Protein AF-A0A437Q853-F1 (afdb_monomer)

Rad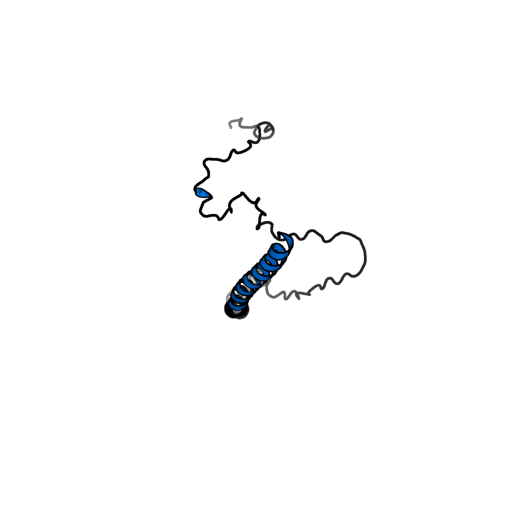ius of gyration: 37.85 Å; Cα contacts (8 Å, |Δi|>4): 16; chains: 1; bounding box: 65×57×115 Å

Sequence (176 aa):
MEESNIWVISVIALAVGGLIGYLMGRSGNANNAEQEAELAAAKKELQSYKEQVAHHFEDTANLVNKMTESYRDVFQHLSSSAQQLCDEKTAQSIEATMVPQLTKEKPVSAEEESTEADAEAPLTNMEPPRDYAPKKPNEEGTLSETYSVNTDTQEAPAPSEEAKESADKQEDEKAK

InterPro domains:
  IPR009386 Z-ring associated protein G-like [PF06295] (11-136)
  IPR009386 Z-ring associated protein G-like [PTHR39579] (5-140)

Secondary structure (DSSP, 8-state):
-HHHHHHHHHHHHHHHHHHHHHHHHHHHHHHHHHHHHHHHHHHHHHHHHHHHHHHHHHHHHHHHHHHHHHHHHHHHHHHHHHHHHS-HHHHHHHHHHH--TTS-------------S---------PPPTTS----TT---TT-TTTTT-TTS----PPPP---------------

Foldseek 3Di:
DVVVVVVVVVVVCCVVVVVVCVVVVVVVVVVVVVVVVVVVVVVVVVVVVVVVVVVVVVVVVVVVVVVVVVVVVVLVVVLVCCVVPHDPVRSVVCCVVSPDPVPPPPPPPPPPVPDDDDDDDDPPDPDPPCPVPDDDPPDDDPPDPCPVPPVPDDDDDDDDDDDDDDDDDDDDDDDD

pLDDT: mean 72.56, std 20.9, range [30.67, 97.94]

Solvent-accessible surface area (backbone atoms only — not comparable to full-atom values): 11459 Å² total; per-residue (Å²): 124,66,72,71,49,53,57,55,50,50,53,51,51,50,53,53,50,50,52,52,50,48,57,56,58,62,58,51,64,63,57,51,58,53,54,51,47,51,54,52,49,54,52,50,51,52,51,51,48,53,51,52,51,52,51,51,52,52,54,47,52,54,50,50,50,53,48,54,50,54,51,50,52,56,49,53,52,49,52,53,47,33,62,73,76,40,58,72,71,55,23,52,53,51,51,70,73,57,66,63,83,74,76,65,76,66,75,81,67,77,75,74,79,79,76,86,80,89,78,97,70,86,90,80,75,87,70,73,81,75,83,75,67,86,66,57,100,88,52,81,50,100,82,37,92,55,58,86,74,58,77,87,75,75,88,78,86,78,83,80,91,87,79,79,91,74,88,87,87,84,84,91,83,77,95,127

Mean predicted aligned error: 20.78 Å

Structure (mmCIF, N/CA/C/O backbone):
data_AF-A0A437Q853-F1
#
_entry.id   AF-A0A437Q853-F1
#
loop_
_atom_site.group_PDB
_atom_site.id
_atom_site.type_symbol
_atom_site.label_atom_id
_atom_site.label_alt_id
_atom_site.label_comp_id
_atom_site.label_asym_id
_atom_site.label_entity_id
_atom_site.label_seq_id
_atom_site.pdbx_PDB_ins_code
_atom_site.Cartn_x
_atom_site.Cartn_y
_atom_site.Cartn_z
_atom_site.occupancy
_atom_site.B_iso_or_equiv
_atom_site.auth_seq_id
_atom_site.auth_comp_id
_atom_site.auth_asym_id
_atom_site.auth_atom_id
_atom_site.pdbx_PDB_model_num
ATOM 1 N N . MET A 1 1 ? 34.674 19.032 -67.645 1.00 58.00 1 MET A N 1
ATOM 2 C CA . MET A 1 1 ? 35.075 17.825 -66.882 1.00 58.00 1 MET A CA 1
ATOM 3 C C . MET A 1 1 ? 34.519 17.817 -65.457 1.00 58.00 1 MET A C 1
ATOM 5 O O . MET A 1 1 ? 34.521 16.762 -64.844 1.00 58.00 1 MET A O 1
ATOM 9 N N . GLU A 1 2 ? 34.005 18.936 -64.937 1.00 67.94 2 GLU A N 1
ATOM 10 C CA . GLU A 1 2 ? 33.494 19.019 -63.559 1.00 67.94 2 GLU A CA 1
ATOM 11 C C . GLU A 1 2 ? 32.081 18.428 -63.396 1.00 67.94 2 GLU A C 1
ATOM 13 O O . GLU A 1 2 ? 31.829 17.733 -62.416 1.00 67.94 2 GLU A O 1
ATOM 18 N N . GLU A 1 3 ? 31.190 18.581 -64.385 1.00 75.88 3 GLU A N 1
ATOM 19 C CA . GLU A 1 3 ? 29.810 18.067 -64.280 1.00 75.88 3 GLU A CA 1
ATOM 20 C C . GLU A 1 3 ? 29.713 16.536 -64.190 1.00 75.88 3 GLU A C 1
ATOM 22 O O . GLU A 1 3 ? 28.920 16.006 -63.412 1.00 75.88 3 GLU A O 1
ATOM 27 N N . SER A 1 4 ? 30.563 15.802 -64.915 1.00 79.44 4 SER A N 1
ATOM 28 C CA . SER A 1 4 ? 30.588 14.332 -64.860 1.00 79.44 4 SER A CA 1
ATOM 29 C C . SER A 1 4 ? 31.034 13.799 -63.492 1.00 79.44 4 SER A C 1
ATOM 31 O O . SER A 1 4 ? 30.598 12.726 -63.085 1.00 79.44 4 SER A O 1
ATOM 33 N N . ASN A 1 5 ? 31.856 14.554 -62.757 1.00 86.44 5 ASN A N 1
ATOM 34 C CA . ASN A 1 5 ? 32.347 14.150 -61.439 1.00 86.44 5 ASN A CA 1
ATOM 35 C C . ASN A 1 5 ? 31.300 14.391 -60.341 1.00 86.44 5 ASN A C 1
ATOM 37 O O . ASN A 1 5 ? 31.201 13.598 -59.407 1.00 86.44 5 ASN A O 1
ATOM 41 N N . ILE A 1 6 ? 30.483 15.442 -60.466 1.00 91.44 6 ILE A N 1
ATOM 42 C CA . ILE A 1 6 ? 29.457 15.800 -59.472 1.00 91.44 6 ILE A CA 1
ATOM 43 C C . ILE A 1 6 ? 28.388 14.706 -59.355 1.00 91.44 6 ILE A C 1
ATOM 45 O O . ILE A 1 6 ? 28.019 14.318 -58.244 1.00 91.44 6 ILE A O 1
ATOM 49 N N . TRP A 1 7 ? 27.920 14.162 -60.484 1.00 91.75 7 TRP A N 1
ATOM 50 C CA . TRP A 1 7 ? 26.918 13.092 -60.465 1.00 91.75 7 TRP A CA 1
ATOM 51 C C . TRP A 1 7 ? 27.468 11.794 -59.854 1.00 91.75 7 TRP A C 1
ATOM 53 O O . TRP A 1 7 ? 26.801 11.170 -59.029 1.00 91.75 7 TRP A O 1
ATOM 63 N N . VAL A 1 8 ? 28.717 11.434 -60.170 1.00 91.62 8 VAL A N 1
ATOM 64 C CA . VAL A 1 8 ? 29.384 10.249 -59.600 1.00 91.62 8 VAL A CA 1
ATOM 65 C C . VAL A 1 8 ? 29.565 10.387 -58.085 1.00 91.62 8 VAL A C 1
ATOM 67 O O . VAL A 1 8 ? 29.258 9.453 -57.344 1.00 91.62 8 VAL A O 1
ATOM 70 N N . ILE A 1 9 ? 29.991 11.559 -57.603 1.00 92.75 9 ILE A N 1
ATOM 71 C CA . ILE A 1 9 ? 30.135 11.829 -56.164 1.00 92.75 9 ILE A CA 1
ATOM 72 C C . ILE A 1 9 ? 28.775 11.760 -55.454 1.00 92.75 9 ILE A C 1
ATOM 74 O O . ILE A 1 9 ? 28.691 11.172 -54.378 1.00 92.75 9 ILE A O 1
ATOM 78 N N . SER A 1 10 ? 27.703 12.285 -56.062 1.00 93.12 10 SER A N 1
ATOM 79 C CA . SER A 1 10 ? 26.342 12.179 -55.511 1.00 93.12 10 SER A CA 1
ATOM 80 C C . SER A 1 10 ? 25.892 10.729 -55.337 1.00 93.12 10 SER A C 1
ATOM 82 O O . SER A 1 10 ? 25.382 10.373 -54.278 1.00 93.12 10 SER A O 1
ATOM 84 N N . VAL A 1 11 ? 26.110 9.874 -56.341 1.00 95.06 11 VAL A N 1
ATOM 85 C CA . VAL A 1 11 ? 25.723 8.455 -56.269 1.00 95.06 11 VAL A CA 1
ATOM 86 C C . VAL A 1 11 ? 26.508 7.723 -55.179 1.00 95.06 11 VAL A C 1
ATOM 88 O O . VAL A 1 11 ? 25.925 6.958 -54.411 1.00 95.06 11 VAL A O 1
ATOM 91 N N . ILE A 1 12 ? 27.811 7.989 -55.064 1.00 95.19 12 ILE A N 1
ATOM 92 C CA . ILE A 1 12 ? 28.656 7.390 -54.023 1.00 95.19 12 ILE A CA 1
ATOM 93 C C . ILE A 1 12 ? 28.220 7.864 -52.633 1.00 95.19 12 ILE A C 1
ATOM 95 O O . ILE A 1 12 ? 28.075 7.043 -51.730 1.00 95.19 12 ILE A O 1
ATOM 99 N N . ALA A 1 13 ? 27.958 9.160 -52.457 1.00 95.25 13 ALA A N 1
ATOM 100 C CA . ALA A 1 13 ? 27.479 9.705 -51.191 1.00 95.25 13 ALA A CA 1
ATOM 101 C C . ALA A 1 13 ? 26.135 9.086 -50.774 1.00 95.25 13 ALA A C 1
ATOM 103 O O . ALA A 1 13 ? 25.958 8.743 -49.606 1.00 95.25 13 ALA A O 1
ATOM 104 N N . LEU A 1 14 ? 25.216 8.873 -51.722 1.00 95.88 14 LEU A N 1
ATOM 105 C CA . LEU A 1 14 ? 23.927 8.227 -51.465 1.00 95.88 14 LEU A CA 1
ATOM 106 C C . LEU A 1 14 ? 24.099 6.745 -51.102 1.00 95.88 14 LEU A C 1
ATOM 108 O O . LEU A 1 14 ? 23.458 6.262 -50.173 1.00 95.88 14 LEU A O 1
ATOM 112 N N . ALA A 1 15 ? 24.996 6.030 -51.784 1.00 95.62 15 ALA A N 1
ATOM 113 C CA . ALA A 1 15 ? 25.293 4.634 -51.479 1.00 95.62 15 ALA A CA 1
ATOM 114 C C . ALA A 1 15 ? 25.917 4.475 -50.083 1.00 95.62 15 ALA A C 1
ATOM 116 O O . ALA A 1 15 ? 25.483 3.629 -49.303 1.00 95.62 15 ALA A O 1
ATOM 117 N N . VAL A 1 16 ? 26.896 5.318 -49.741 1.00 96.12 16 VAL A N 1
ATOM 118 C CA . VAL A 1 16 ? 27.558 5.301 -48.428 1.00 96.12 16 VAL A CA 1
ATOM 119 C C . VAL A 1 16 ? 26.589 5.733 -47.327 1.00 96.12 16 VAL A C 1
ATOM 121 O O . VAL A 1 16 ? 26.474 5.047 -46.314 1.00 96.12 16 VAL A O 1
ATOM 124 N N . GLY A 1 17 ? 25.840 6.818 -47.537 1.00 95.62 17 GLY A N 1
ATOM 125 C CA . GLY A 1 17 ? 24.820 7.285 -46.597 1.00 95.62 17 GLY A CA 1
ATOM 126 C C . GLY A 1 17 ? 23.706 6.259 -46.386 1.00 95.62 17 GLY A C 1
ATOM 127 O O . GLY A 1 17 ? 23.306 6.015 -45.251 1.00 95.62 17 GLY A O 1
ATOM 128 N N . GLY A 1 18 ? 23.259 5.595 -47.454 1.00 95.38 18 GLY A N 1
ATOM 129 C CA . GLY A 1 18 ? 22.273 4.517 -47.394 1.00 95.38 18 GLY A CA 1
ATOM 130 C C . GLY A 1 18 ? 22.788 3.286 -46.652 1.00 95.38 18 GLY A C 1
ATOM 131 O O . GLY A 1 18 ? 22.061 2.722 -45.838 1.00 95.38 18 GLY A O 1
ATOM 132 N N . LEU A 1 19 ? 24.050 2.900 -46.862 1.00 93.75 19 LEU A N 1
ATOM 133 C CA . LEU A 1 19 ? 24.666 1.781 -46.149 1.00 93.75 19 LEU A CA 1
ATOM 134 C C . LEU A 1 19 ? 24.788 2.078 -44.648 1.00 93.75 19 LEU A C 1
ATOM 136 O O . LEU A 1 19 ? 24.378 1.262 -43.826 1.00 93.75 19 LEU A O 1
ATOM 140 N N . ILE A 1 20 ? 25.296 3.260 -44.290 1.00 92.31 20 ILE A N 1
ATOM 141 C CA . ILE A 1 20 ? 25.422 3.689 -42.890 1.00 92.31 20 ILE A CA 1
ATOM 142 C C . ILE A 1 20 ? 24.037 3.789 -42.242 1.00 92.31 20 ILE A C 1
ATOM 144 O O . ILE A 1 20 ? 23.826 3.238 -41.163 1.00 92.31 20 ILE A O 1
ATOM 148 N N . GLY A 1 21 ? 23.073 4.423 -42.915 1.00 92.12 21 GLY A N 1
ATOM 149 C CA . GLY A 1 21 ? 21.697 4.544 -42.435 1.00 92.12 21 GLY A CA 1
ATOM 150 C C . GLY A 1 21 ? 21.017 3.187 -42.234 1.00 92.12 21 GLY A C 1
ATOM 151 O O . GLY A 1 21 ? 20.359 2.979 -41.217 1.00 92.12 21 GLY A O 1
ATOM 152 N N . TYR A 1 22 ? 21.228 2.234 -43.146 1.00 91.38 22 TYR A N 1
ATOM 153 C CA . TYR A 1 22 ? 20.697 0.875 -43.028 1.00 91.38 22 TYR A CA 1
ATOM 154 C C . TYR A 1 22 ? 21.309 0.116 -41.845 1.00 91.38 22 TYR A C 1
ATOM 156 O O . TYR A 1 22 ? 20.579 -0.502 -41.070 1.00 91.38 22 TYR A O 1
ATOM 164 N N . LEU A 1 23 ? 22.633 0.188 -41.669 1.00 86.94 23 LEU A N 1
ATOM 165 C CA . LEU A 1 23 ? 23.321 -0.466 -40.552 1.00 86.94 23 LEU A CA 1
ATOM 166 C C . LEU A 1 23 ? 22.882 0.112 -39.198 1.00 86.94 23 LEU A C 1
ATOM 168 O 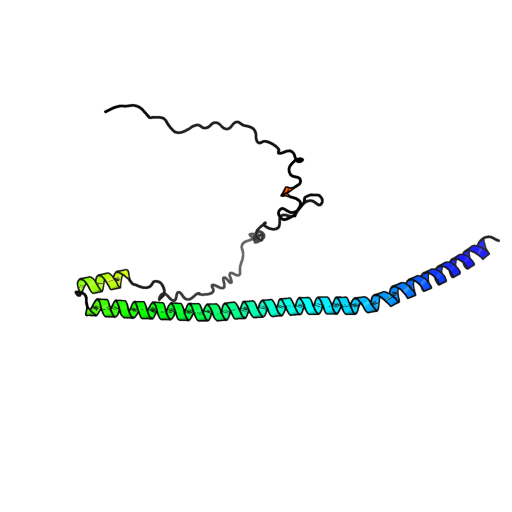O . LEU A 1 23 ? 22.600 -0.650 -38.271 1.00 86.94 23 LEU A O 1
ATOM 172 N N . MET A 1 24 ? 22.751 1.438 -39.098 1.00 85.50 24 MET A N 1
ATOM 173 C CA . MET A 1 24 ? 22.297 2.111 -37.877 1.00 85.50 24 MET A CA 1
ATOM 174 C C . MET A 1 24 ? 20.821 1.800 -37.571 1.00 85.50 24 MET A C 1
ATOM 176 O O . MET A 1 24 ? 20.475 1.458 -36.441 1.00 85.50 24 MET A O 1
ATOM 180 N N . GLY A 1 25 ? 19.950 1.849 -38.586 1.00 83.44 25 GLY A N 1
ATOM 181 C CA . GLY A 1 25 ? 18.517 1.574 -38.443 1.00 83.44 25 GLY A CA 1
ATOM 182 C C . GLY A 1 25 ? 18.205 0.114 -38.099 1.00 83.44 25 GLY A C 1
ATOM 183 O O . GLY A 1 25 ? 17.289 -0.158 -37.325 1.00 83.44 25 GLY A O 1
ATOM 184 N N . ARG A 1 26 ? 18.997 -0.842 -38.605 1.00 80.06 26 ARG A N 1
ATOM 185 C CA . ARG A 1 26 ? 18.833 -2.274 -38.301 1.00 80.06 26 ARG A CA 1
ATOM 186 C C . ARG A 1 26 ? 19.136 -2.601 -36.835 1.00 80.06 26 ARG A C 1
ATOM 188 O O . ARG A 1 26 ? 18.489 -3.492 -36.285 1.00 80.06 26 ARG A O 1
ATOM 195 N N . SER A 1 27 ? 20.089 -1.894 -36.222 1.00 69.62 27 SER A N 1
ATOM 196 C CA . SER A 1 27 ? 20.517 -2.102 -34.830 1.00 69.62 27 SER A CA 1
ATOM 197 C C . SER A 1 27 ? 19.463 -1.649 -33.807 1.00 69.62 27 SER A C 1
ATOM 199 O O . SER A 1 27 ? 19.265 -2.296 -32.781 1.00 69.62 27 SER A O 1
ATOM 201 N N . GLY A 1 28 ? 18.705 -0.589 -34.111 1.00 67.06 28 GLY A N 1
ATOM 202 C CA . GLY A 1 28 ? 17.701 -0.031 -33.196 1.00 67.06 28 GLY A CA 1
ATOM 203 C C . GLY A 1 28 ? 16.559 -0.989 -32.832 1.00 67.06 28 GLY A C 1
ATOM 204 O O . GLY A 1 28 ? 16.040 -0.928 -31.722 1.00 67.06 28 GLY A O 1
ATOM 205 N N . ASN A 1 29 ? 16.182 -1.916 -33.716 1.00 66.94 29 ASN A N 1
ATOM 206 C CA . ASN A 1 29 ? 15.007 -2.772 -33.506 1.00 66.94 29 ASN A CA 1
ATOM 207 C C . ASN A 1 29 ? 15.177 -3.801 -32.369 1.00 66.94 29 ASN A C 1
ATOM 209 O O . ASN A 1 29 ? 14.177 -4.270 -31.837 1.00 66.94 29 ASN A O 1
ATOM 213 N N . ALA A 1 30 ? 16.407 -4.178 -32.000 1.00 64.06 30 ALA A N 1
ATOM 214 C CA . ALA A 1 30 ? 16.639 -5.105 -30.886 1.00 64.06 30 ALA A CA 1
ATOM 215 C C . ALA A 1 30 ? 16.490 -4.411 -29.520 1.00 64.06 30 ALA A C 1
ATOM 217 O O . ALA A 1 30 ? 15.903 -4.980 -28.607 1.00 64.06 30 ALA A O 1
ATOM 218 N N . ASN A 1 31 ? 16.933 -3.154 -29.416 1.00 69.06 31 ASN A N 1
ATOM 219 C CA . ASN A 1 31 ? 16.892 -2.381 -28.169 1.00 69.06 31 ASN A CA 1
ATOM 220 C C . ASN A 1 31 ? 15.467 -1.937 -27.787 1.00 69.06 31 ASN A C 1
ATOM 222 O O . ASN A 1 31 ? 15.171 -1.763 -26.611 1.00 69.06 31 ASN A O 1
ATOM 226 N N . ASN A 1 32 ? 14.564 -1.790 -28.765 1.00 76.81 32 ASN A N 1
ATOM 227 C CA . ASN A 1 32 ? 13.167 -1.425 -28.496 1.00 76.81 32 ASN A CA 1
ATOM 228 C C . ASN A 1 32 ? 12.412 -2.527 -27.731 1.00 76.81 32 ASN A C 1
ATOM 230 O O . ASN A 1 32 ? 11.609 -2.218 -26.860 1.00 76.81 32 ASN A O 1
ATOM 234 N N . ALA A 1 33 ? 12.692 -3.807 -28.008 1.00 79.69 33 ALA A N 1
ATOM 235 C CA . ALA A 1 33 ? 12.025 -4.917 -27.322 1.00 79.69 33 ALA A CA 1
ATOM 236 C C . ALA A 1 33 ? 12.407 -5.003 -25.833 1.00 79.69 33 ALA A C 1
ATOM 238 O O . ALA A 1 33 ? 11.571 -5.335 -24.996 1.00 79.69 33 ALA A O 1
ATOM 239 N N . GLU A 1 34 ? 13.660 -4.682 -25.501 1.00 82.38 34 GLU A N 1
ATOM 240 C CA . GLU A 1 34 ? 14.139 -4.612 -24.116 1.00 82.38 34 GLU A CA 1
ATOM 241 C C . GLU A 1 34 ? 13.493 -3.439 -23.371 1.00 82.38 34 GLU A C 1
ATOM 243 O O . GLU A 1 34 ? 12.922 -3.631 -22.302 1.00 82.38 34 GLU A O 1
ATOM 248 N N . GLN A 1 35 ? 13.451 -2.257 -23.992 1.00 84.69 35 GLN A N 1
ATOM 249 C CA . GLN A 1 35 ? 12.786 -1.078 -23.427 1.00 84.69 35 GLN A CA 1
ATOM 250 C C 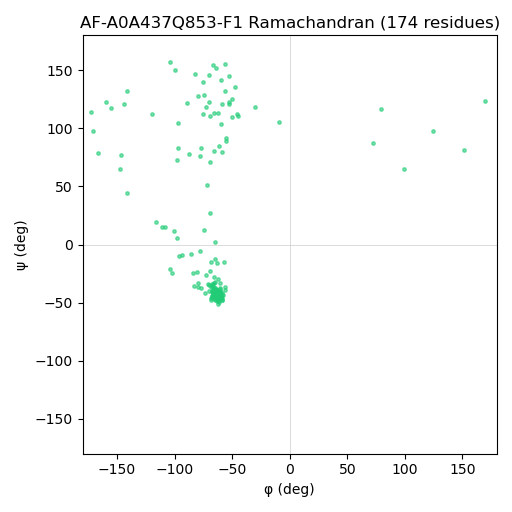. GLN A 1 35 ? 11.280 -1.293 -23.211 1.00 84.69 35 GLN A C 1
ATOM 252 O O . GLN A 1 35 ? 10.727 -0.895 -22.186 1.00 84.69 35 GLN A O 1
ATOM 257 N N . GLU A 1 36 ? 10.591 -1.951 -24.148 1.00 85.50 36 GLU A N 1
ATOM 258 C CA . GLU A 1 36 ? 9.181 -2.318 -23.982 1.00 85.50 36 GLU A CA 1
ATOM 259 C C . GLU A 1 36 ? 8.977 -3.304 -22.822 1.00 85.50 36 GLU A C 1
ATOM 261 O O . GLU A 1 36 ? 8.013 -3.167 -22.060 1.00 85.50 36 GLU A O 1
ATOM 266 N N . ALA A 1 37 ? 9.890 -4.265 -22.650 1.00 87.56 37 ALA A N 1
ATOM 267 C CA . ALA A 1 37 ? 9.855 -5.215 -21.544 1.00 87.56 37 ALA A CA 1
ATOM 268 C C . ALA A 1 37 ? 10.099 -4.533 -20.188 1.00 87.56 37 ALA A C 1
ATOM 270 O O . ALA A 1 37 ? 9.381 -4.823 -19.230 1.00 87.56 37 ALA A O 1
ATOM 271 N N . GLU A 1 38 ? 11.044 -3.592 -20.109 1.00 88.81 38 GLU A N 1
ATOM 272 C CA . GLU A 1 38 ? 11.294 -2.781 -18.911 1.00 88.81 38 GLU A CA 1
ATOM 273 C C . GLU A 1 38 ? 10.066 -1.945 -18.528 1.00 88.81 38 GLU A C 1
ATOM 275 O O . GLU A 1 38 ? 9.630 -1.959 -17.375 1.00 88.81 38 GLU A O 1
ATOM 280 N N . LEU A 1 39 ? 9.438 -1.276 -19.501 1.00 92.38 39 LEU A N 1
ATOM 281 C CA . LEU A 1 39 ? 8.212 -0.511 -19.267 1.00 92.38 39 LEU A CA 1
ATOM 282 C C . LEU A 1 39 ? 7.053 -1.404 -18.811 1.00 92.38 39 LEU A C 1
ATOM 284 O O . LEU A 1 39 ? 6.268 -1.007 -17.945 1.00 92.38 39 LEU A O 1
ATOM 288 N N . ALA A 1 40 ? 6.919 -2.600 -19.387 1.00 92.56 40 ALA A N 1
ATOM 289 C CA . ALA A 1 40 ? 5.909 -3.566 -18.970 1.00 92.56 40 ALA A CA 1
ATOM 290 C C . ALA A 1 40 ? 6.164 -4.069 -17.539 1.00 92.56 40 ALA A C 1
ATOM 292 O O . ALA A 1 40 ? 5.221 -4.161 -16.749 1.00 92.56 40 ALA A O 1
ATOM 293 N N . ALA A 1 41 ? 7.424 -4.341 -17.187 1.00 93.62 41 ALA A N 1
ATOM 294 C CA . ALA A 1 41 ? 7.819 -4.754 -15.845 1.00 93.62 41 ALA A CA 1
ATOM 295 C C . ALA A 1 41 ? 7.516 -3.665 -14.804 1.00 93.62 41 ALA A C 1
ATOM 297 O O . ALA A 1 41 ? 6.834 -3.947 -13.819 1.00 93.62 41 ALA A O 1
ATOM 298 N N . ALA A 1 42 ? 7.905 -2.414 -15.067 1.00 93.31 42 ALA A N 1
ATOM 299 C CA . ALA A 1 42 ? 7.645 -1.286 -14.172 1.00 93.31 42 ALA A CA 1
ATOM 300 C C . ALA A 1 42 ? 6.140 -1.035 -13.966 1.00 93.31 42 ALA A C 1
ATOM 302 O O . ALA A 1 42 ? 5.673 -0.811 -12.849 1.00 93.31 42 ALA A O 1
ATOM 303 N N . LYS A 1 43 ? 5.337 -1.122 -15.036 1.00 94.50 43 LYS A N 1
ATOM 304 C CA . LYS A 1 43 ? 3.871 -1.008 -14.933 1.00 94.50 43 LYS A CA 1
ATOM 305 C C . LYS A 1 43 ? 3.267 -2.126 -14.088 1.00 94.50 43 LYS A C 1
ATOM 307 O O . LYS A 1 43 ? 2.372 -1.863 -13.286 1.00 94.50 43 LYS A O 1
ATOM 312 N N . LYS A 1 44 ? 3.753 -3.358 -14.259 1.00 96.12 44 LYS A N 1
ATOM 313 C CA . LYS A 1 44 ? 3.309 -4.514 -13.475 1.00 96.12 44 LYS A CA 1
ATOM 314 C C . LYS A 1 44 ? 3.649 -4.349 -11.994 1.00 96.12 44 LYS A C 1
ATOM 316 O O . LYS A 1 44 ? 2.807 -4.639 -11.150 1.00 96.12 44 LYS A O 1
ATOM 321 N N . GLU A 1 45 ? 4.846 -3.863 -11.683 1.00 95.44 45 GLU A N 1
ATOM 322 C CA . GLU A 1 45 ? 5.267 -3.576 -10.310 1.00 95.44 45 GLU A CA 1
ATOM 323 C C . GLU A 1 45 ? 4.370 -2.516 -9.661 1.00 95.44 45 GLU A C 1
ATOM 325 O O . GLU A 1 45 ? 3.846 -2.732 -8.571 1.00 95.44 45 GLU A O 1
ATOM 330 N N . LEU A 1 46 ? 4.087 -1.422 -10.374 1.00 96.31 46 LEU A N 1
ATOM 331 C CA . LEU A 1 46 ? 3.189 -0.366 -9.905 1.00 96.31 46 LEU A CA 1
ATOM 332 C C . LEU A 1 46 ? 1.774 -0.909 -9.643 1.00 96.31 46 LEU A C 1
ATOM 334 O O . LEU A 1 46 ? 1.162 -0.600 -8.619 1.00 96.31 46 LEU A O 1
ATOM 338 N N . GLN A 1 47 ? 1.248 -1.736 -10.548 1.00 96.44 47 GLN A N 1
ATOM 339 C CA . GLN A 1 47 ? -0.060 -2.362 -10.366 1.00 96.44 47 GLN A CA 1
ATOM 340 C C . GLN A 1 47 ? -0.078 -3.284 -9.142 1.00 96.44 47 GLN A C 1
ATOM 342 O O . GLN A 1 47 ? -0.995 -3.187 -8.330 1.00 96.44 47 GLN A O 1
ATOM 347 N N . SER A 1 48 ? 0.951 -4.116 -8.973 1.00 95.94 48 SER A N 1
ATOM 348 C CA . SER A 1 48 ? 1.077 -4.994 -7.808 1.00 95.94 48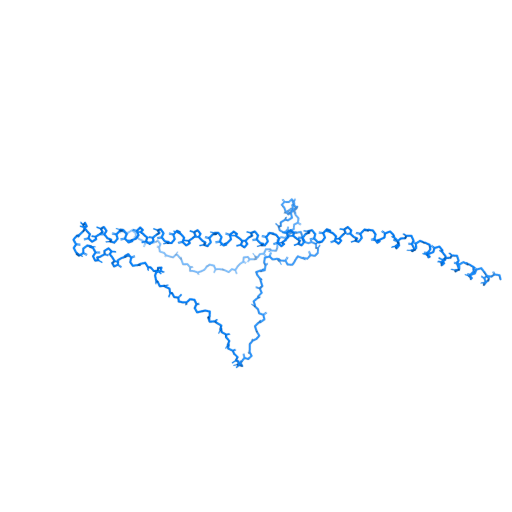 SER A CA 1
ATOM 349 C C . SER A 1 48 ? 1.203 -4.207 -6.503 1.00 95.94 48 SER A C 1
ATOM 351 O O . SER A 1 48 ? 0.604 -4.587 -5.502 1.00 95.94 48 SER A O 1
ATOM 353 N N . TYR A 1 49 ? 1.933 -3.091 -6.499 1.00 97.38 49 TYR A N 1
ATOM 354 C CA . TYR A 1 49 ? 2.021 -2.209 -5.339 1.00 97.38 49 TYR A CA 1
ATOM 355 C C . TYR A 1 49 ? 0.657 -1.607 -4.981 1.00 97.38 49 TYR A C 1
ATOM 357 O O . TYR A 1 49 ? 0.249 -1.645 -3.823 1.00 97.38 49 TYR A O 1
ATOM 365 N N . LYS A 1 50 ? -0.090 -1.104 -5.973 1.00 97.06 50 LYS A N 1
ATOM 366 C CA . LYS A 1 50 ? -1.449 -0.576 -5.762 1.00 97.06 50 LYS A CA 1
ATOM 367 C C . LYS A 1 50 ? -2.390 -1.622 -5.171 1.00 97.06 50 LYS A C 1
ATOM 369 O O . LYS A 1 50 ? -3.162 -1.298 -4.275 1.00 97.06 50 LYS A O 1
ATOM 374 N N . GLU A 1 51 ? -2.314 -2.857 -5.657 1.00 97.12 51 GLU A N 1
ATOM 375 C CA . GLU A 1 51 ? -3.106 -3.975 -5.144 1.00 97.12 51 GLU A CA 1
ATOM 376 C C . GLU A 1 51 ? -2.728 -4.324 -3.696 1.00 97.12 51 GLU A C 1
ATOM 378 O O . GLU A 1 51 ? -3.607 -4.448 -2.848 1.00 97.12 51 GLU A O 1
ATOM 383 N N . GLN A 1 52 ? -1.430 -4.380 -3.378 1.00 96.75 52 GLN A N 1
ATOM 384 C CA . GLN A 1 52 ? -0.948 -4.601 -2.008 1.00 96.75 52 GLN A CA 1
ATOM 385 C C . GLN A 1 52 ? -1.413 -3.505 -1.042 1.00 96.75 52 GLN A C 1
ATOM 387 O O . GLN A 1 52 ? -1.836 -3.802 0.073 1.00 96.75 52 GLN A O 1
ATOM 392 N N . VAL A 1 53 ? -1.369 -2.240 -1.467 1.00 97.94 53 VAL A N 1
ATOM 393 C CA . VAL A 1 53 ? -1.858 -1.114 -0.660 1.00 97.94 53 VAL A CA 1
ATOM 394 C C . VAL A 1 53 ? -3.366 -1.223 -0.433 1.00 97.94 53 VAL A C 1
ATOM 396 O O . VAL A 1 53 ? -3.819 -1.053 0.697 1.00 97.94 53 VAL A O 1
ATOM 399 N N . ALA A 1 54 ? -4.140 -1.544 -1.473 1.00 96.56 54 ALA A N 1
ATOM 400 C CA . ALA A 1 54 ? -5.582 -1.744 -1.347 1.00 96.56 54 ALA A CA 1
ATOM 401 C C . ALA A 1 54 ? -5.911 -2.863 -0.345 1.00 96.56 54 ALA A C 1
ATOM 403 O O . ALA A 1 54 ? -6.712 -2.647 0.563 1.00 96.56 54 ALA A O 1
ATOM 404 N N . HIS A 1 55 ? -5.222 -4.004 -0.442 1.00 97.50 55 HIS A N 1
ATOM 405 C CA . HIS A 1 55 ? -5.371 -5.112 0.502 1.00 97.50 55 HIS A CA 1
ATOM 406 C C . HIS A 1 55 ? -5.012 -4.696 1.937 1.00 97.50 55 HIS A C 1
ATOM 408 O O . HIS A 1 55 ? -5.724 -5.030 2.880 1.00 97.50 55 HIS A O 1
ATOM 414 N N . HIS A 1 56 ? -3.947 -3.909 2.125 1.00 97.81 56 HIS A N 1
ATOM 415 C CA . HIS A 1 56 ? -3.562 -3.428 3.453 1.00 97.81 56 HIS A CA 1
ATOM 416 C C . HIS A 1 56 ? -4.634 -2.528 4.083 1.00 97.81 56 HIS A C 1
ATOM 418 O O . HIS A 1 56 ? -4.900 -2.622 5.283 1.00 97.81 56 HIS A O 1
ATOM 424 N N . PHE A 1 57 ? -5.275 -1.666 3.289 1.00 97.75 57 PHE A N 1
ATOM 425 C CA . PHE A 1 57 ? -6.375 -0.834 3.773 1.00 97.75 57 PHE A CA 1
ATOM 426 C C . PHE A 1 57 ? -7.642 -1.641 4.062 1.00 97.75 57 PHE A C 1
ATOM 428 O O . PHE A 1 57 ? -8.330 -1.331 5.032 1.00 97.75 57 PHE A O 1
ATOM 435 N N . GLU A 1 58 ? -7.924 -2.691 3.291 1.00 97.31 58 GLU A N 1
ATOM 436 C CA . GLU A 1 58 ? -9.014 -3.626 3.585 1.00 97.31 58 GLU A CA 1
ATOM 437 C C . GLU A 1 58 ? -8.781 -4.358 4.917 1.00 97.31 58 GLU A C 1
ATOM 439 O O . GLU A 1 58 ? -9.645 -4.350 5.799 1.00 97.31 58 GLU A O 1
ATOM 444 N N . ASP A 1 59 ? -7.583 -4.912 5.118 1.00 97.50 59 ASP A N 1
ATOM 445 C CA . ASP A 1 59 ? -7.186 -5.555 6.374 1.00 97.50 59 ASP A CA 1
ATOM 446 C C . ASP A 1 59 ? -7.274 -4.584 7.556 1.00 97.50 59 ASP A C 1
ATOM 448 O O . ASP A 1 59 ? -7.792 -4.924 8.624 1.00 97.50 59 ASP A O 1
ATOM 452 N N . THR A 1 60 ? -6.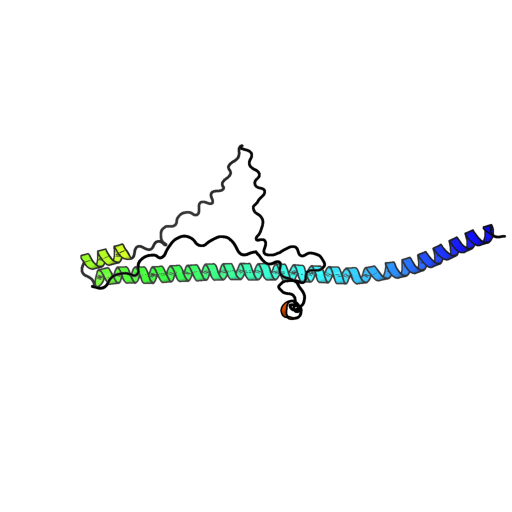801 -3.352 7.360 1.00 96.88 60 THR A N 1
ATOM 453 C CA . THR A 1 60 ? -6.832 -2.306 8.386 1.00 96.88 60 THR A CA 1
ATOM 454 C C . THR A 1 60 ? -8.265 -1.910 8.726 1.00 96.88 60 THR A C 1
ATOM 456 O O . THR A 1 60 ? -8.595 -1.815 9.905 1.00 96.88 60 THR A O 1
ATOM 459 N N . ALA A 1 61 ? -9.142 -1.735 7.733 1.00 96.81 61 ALA A N 1
ATOM 460 C CA . ALA A 1 61 ? -10.554 -1.435 7.961 1.00 96.81 61 ALA A CA 1
ATOM 461 C C . ALA A 1 61 ? -11.238 -2.553 8.764 1.00 96.81 61 ALA A C 1
ATOM 463 O O . ALA A 1 61 ? -11.953 -2.285 9.732 1.00 96.81 61 ALA A O 1
ATOM 464 N N . ASN A 1 62 ? -10.946 -3.812 8.431 1.00 96.31 62 ASN A N 1
ATOM 465 C CA . ASN A 1 62 ? -11.427 -4.965 9.187 1.00 96.31 62 ASN A CA 1
ATOM 466 C C . ASN A 1 62 ? -10.915 -4.970 10.635 1.00 96.31 62 ASN A C 1
ATOM 468 O O . ASN A 1 62 ? -11.669 -5.274 11.562 1.00 96.31 62 ASN A O 1
ATOM 472 N N . LEU A 1 63 ? -9.645 -4.626 10.854 1.00 97.19 63 LEU A N 1
ATOM 473 C CA . LEU A 1 63 ? -9.059 -4.580 12.192 1.00 97.19 63 LEU A CA 1
ATOM 474 C C . LEU A 1 63 ? -9.622 -3.423 13.031 1.00 97.19 63 LEU A C 1
ATOM 476 O O . LEU A 1 63 ? -9.923 -3.614 14.209 1.00 97.19 63 LEU A O 1
ATOM 480 N N . VAL A 1 64 ? -9.832 -2.253 12.422 1.00 96.00 64 VAL A N 1
ATOM 481 C CA . VAL A 1 64 ? -10.488 -1.103 13.061 1.00 96.00 64 VAL A CA 1
ATOM 482 C C . VAL A 1 64 ? -11.916 -1.459 13.467 1.00 96.00 64 VAL A C 1
ATOM 484 O O . VAL A 1 64 ? -12.291 -1.199 14.606 1.00 96.00 64 VAL A O 1
ATOM 487 N N . ASN A 1 65 ? -12.683 -2.137 12.609 1.00 93.88 65 ASN A N 1
ATOM 488 C CA . ASN A 1 65 ? -14.031 -2.600 12.953 1.00 93.88 65 ASN A CA 1
ATOM 489 C C . ASN A 1 65 ? -14.029 -3.546 14.164 1.00 93.88 65 ASN A C 1
ATOM 491 O O . ASN A 1 65 ? -14.812 -3.353 15.092 1.00 93.88 65 ASN A O 1
ATOM 495 N N . LYS A 1 66 ? -13.106 -4.517 14.208 1.00 95.56 66 LYS A N 1
ATOM 496 C CA . LYS A 1 66 ? -12.937 -5.416 15.367 1.00 95.56 66 LYS A CA 1
ATOM 497 C C . LYS A 1 66 ? -12.580 -4.660 16.647 1.00 95.56 66 LYS A C 1
ATOM 499 O O . LYS A 1 66 ? -13.040 -5.015 17.733 1.00 95.56 66 LYS A O 1
ATOM 504 N N . MET A 1 67 ? -11.770 -3.609 16.533 1.00 95.38 67 MET A N 1
ATOM 505 C CA . MET A 1 67 ? -11.446 -2.736 17.659 1.00 95.38 67 MET A CA 1
ATOM 506 C C . MET A 1 67 ? -12.684 -1.961 18.125 1.00 95.38 67 MET A C 1
ATOM 508 O O . MET A 1 67 ? -12.937 -1.882 19.325 1.00 95.38 67 MET A O 1
ATOM 512 N N . THR A 1 68 ? -13.477 -1.418 17.198 1.00 91.81 68 THR A N 1
ATOM 513 C CA . THR A 1 68 ? -14.739 -0.736 17.508 1.00 91.81 68 THR A CA 1
ATOM 514 C C . THR A 1 68 ? -15.731 -1.672 18.196 1.00 91.81 68 THR A C 1
ATOM 516 O O . THR A 1 68 ? -16.370 -1.263 19.161 1.00 91.81 68 THR A O 1
ATOM 519 N N . GLU A 1 69 ? -15.839 -2.925 17.755 1.00 91.38 69 GLU A N 1
ATOM 520 C CA . GLU A 1 69 ? -16.665 -3.947 18.406 1.00 91.38 69 GLU A CA 1
ATOM 521 C C . GLU A 1 69 ? -16.181 -4.230 19.835 1.00 91.38 69 GLU A C 1
ATOM 523 O O . GLU A 1 69 ? -16.940 -4.057 20.785 1.00 91.38 69 GLU A O 1
ATOM 528 N N . SER A 1 70 ? -14.885 -4.506 20.009 1.00 93.88 70 SER A N 1
ATOM 529 C CA . SER A 1 70 ? -14.272 -4.703 21.334 1.00 93.88 70 SER A CA 1
ATOM 530 C C . SER A 1 70 ? -14.497 -3.506 22.270 1.00 93.88 70 SER A C 1
ATOM 532 O O . SER A 1 70 ? -14.753 -3.671 23.462 1.00 93.88 70 SER A O 1
ATOM 534 N N . TYR A 1 71 ? -14.428 -2.282 21.740 1.00 91.56 71 TYR A N 1
ATOM 535 C CA . TYR A 1 71 ? -14.726 -1.067 22.494 1.00 91.56 71 TYR A CA 1
ATOM 536 C C . TYR A 1 71 ? -16.190 -1.024 22.962 1.00 91.56 71 TYR A C 1
ATOM 538 O O . TYR A 1 71 ? -16.455 -0.677 24.115 1.00 91.56 71 TYR A O 1
ATOM 546 N N . ARG A 1 72 ? -17.142 -1.410 22.099 1.00 90.00 72 ARG A N 1
ATOM 547 C CA . ARG A 1 72 ? -18.572 -1.489 22.446 1.00 90.00 72 ARG A CA 1
ATOM 548 C C .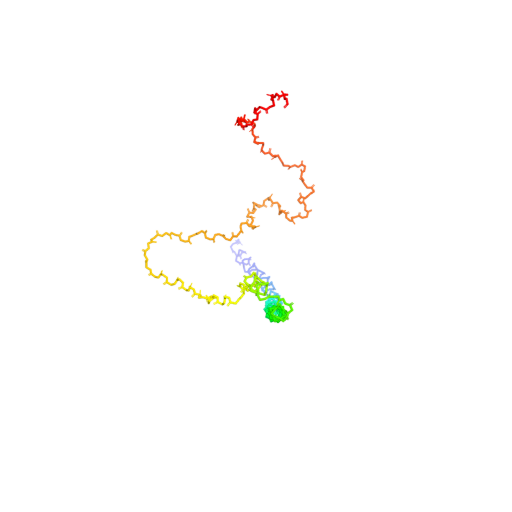 ARG A 1 72 ? -18.841 -2.557 23.502 1.00 90.00 72 ARG A C 1
ATOM 550 O O . ARG A 1 72 ? -19.645 -2.314 24.397 1.00 90.00 72 ARG A O 1
ATOM 557 N N . ASP A 1 73 ? -18.147 -3.686 23.451 1.00 91.06 73 ASP A N 1
ATOM 558 C CA . ASP A 1 73 ? -18.290 -4.749 24.451 1.00 91.06 73 ASP A CA 1
ATOM 559 C C . ASP A 1 73 ? -17.826 -4.295 25.836 1.00 91.06 73 ASP A C 1
ATOM 561 O O . ASP A 1 73 ? -18.541 -4.461 26.827 1.00 91.06 73 ASP A O 1
ATOM 565 N N . VAL A 1 74 ? -16.654 -3.653 25.908 1.00 91.31 74 VAL A N 1
ATOM 566 C CA . VAL A 1 74 ? -16.138 -3.063 27.155 1.00 91.31 74 VAL A CA 1
ATOM 567 C C . VAL A 1 74 ? -17.127 -2.043 27.708 1.00 91.31 74 VAL A C 1
ATOM 569 O O . VAL A 1 74 ? -17.417 -2.030 28.905 1.00 91.31 74 VAL A O 1
ATOM 572 N N . PHE A 1 75 ? -17.678 -1.214 26.8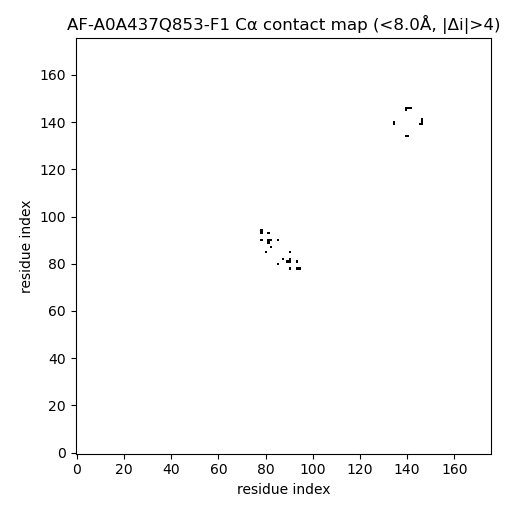28 1.00 87.75 75 PHE A N 1
ATOM 573 C CA . PHE A 1 75 ? -18.670 -0.218 27.187 1.00 87.75 75 PHE A CA 1
ATOM 574 C C . PHE A 1 75 ? -19.945 -0.837 27.774 1.00 87.75 75 PHE A C 1
ATOM 576 O O . PHE A 1 75 ? -20.402 -0.441 28.849 1.00 87.75 75 PHE A O 1
ATOM 583 N N . GLN A 1 76 ? -20.500 -1.842 27.097 1.00 88.00 76 GLN A N 1
ATOM 584 C CA . GLN A 1 76 ? -21.698 -2.546 27.538 1.00 88.00 76 GLN A CA 1
ATOM 585 C C . GLN A 1 76 ? -21.471 -3.234 28.888 1.00 88.00 76 GLN A C 1
ATOM 587 O O . GLN A 1 76 ? -22.334 -3.194 29.769 1.00 88.00 76 GLN A O 1
ATOM 592 N N . HIS A 1 77 ? -20.295 -3.835 29.075 1.00 90.88 77 HIS A N 1
ATOM 593 C CA . HIS A 1 77 ? -19.926 -4.474 30.330 1.00 90.88 77 HIS A CA 1
ATOM 594 C C . HIS A 1 77 ? -19.813 -3.465 31.479 1.00 90.88 77 HIS A C 1
ATOM 596 O O . HIS A 1 77 ? -20.263 -3.743 32.593 1.00 90.88 77 HIS A O 1
ATOM 602 N N . LEU A 1 78 ? -19.273 -2.274 31.210 1.00 88.75 78 LEU A N 1
ATOM 603 C CA . LEU A 1 78 ? -19.161 -1.195 32.187 1.00 88.75 78 LEU A CA 1
ATOM 604 C C . LEU A 1 78 ? -20.529 -0.630 32.581 1.00 88.75 78 LEU A C 1
ATOM 606 O O . LEU A 1 78 ? -20.793 -0.473 33.771 1.00 88.75 78 LEU A O 1
ATOM 610 N N . SER A 1 79 ? -21.417 -0.398 31.609 1.00 86.50 79 SER A N 1
ATOM 611 C CA . SER A 1 79 ? -22.804 0.015 31.864 1.00 86.50 79 SER A CA 1
ATOM 612 C C . SER A 1 79 ? -23.546 -1.022 32.718 1.00 86.50 79 SER A C 1
ATOM 614 O O . SER A 1 79 ? -24.120 -0.680 33.752 1.00 86.50 79 SER A O 1
ATOM 616 N N . SER A 1 80 ? -23.440 -2.309 32.365 1.00 87.38 80 SER A N 1
ATOM 617 C CA . SER A 1 80 ? -24.045 -3.395 33.146 1.00 87.38 80 SER A CA 1
ATOM 618 C C . SER A 1 80 ? -23.471 -3.486 34.565 1.00 87.38 80 SER A C 1
ATOM 620 O O . SER A 1 80 ? -24.217 -3.668 35.526 1.00 87.38 80 SER A O 1
ATOM 622 N N . SER A 1 81 ? -22.157 -3.311 34.720 1.00 88.25 81 SER A N 1
ATOM 623 C CA . SER A 1 81 ? -21.497 -3.323 36.031 1.00 88.25 81 SER A CA 1
ATOM 624 C C . SER A 1 81 ? -21.906 -2.126 36.888 1.00 88.25 81 SER A C 1
ATOM 626 O O . SER A 1 81 ? -22.149 -2.290 38.080 1.00 88.25 81 SER A O 1
ATOM 628 N N . ALA A 1 82 ? -22.037 -0.935 36.298 1.00 89.06 82 ALA A N 1
ATOM 629 C CA . ALA A 1 82 ? -22.507 0.256 36.999 1.00 89.06 82 ALA A CA 1
ATOM 630 C C . ALA A 1 82 ? -23.940 0.071 37.523 1.00 89.06 82 ALA A C 1
ATOM 632 O O . ALA A 1 82 ? -24.213 0.414 38.668 1.00 89.06 82 ALA A O 1
ATOM 633 N N . GLN A 1 83 ? -24.832 -0.535 36.734 1.00 87.00 83 GLN A N 1
ATOM 634 C CA . GLN A 1 83 ? -26.200 -0.845 37.171 1.00 87.00 83 GLN A CA 1
ATOM 635 C C . GLN A 1 83 ? -26.249 -1.884 38.304 1.00 87.00 83 GLN A C 1
ATOM 637 O O . GLN A 1 83 ? -27.134 -1.818 39.151 1.00 87.00 83 GLN A O 1
ATOM 642 N N . GLN A 1 84 ? -25.318 -2.844 38.331 1.00 89.44 84 GLN A N 1
ATOM 643 C CA . GLN A 1 84 ? -25.285 -3.896 39.355 1.00 89.44 84 GLN A CA 1
ATOM 644 C C . GLN A 1 84 ? -24.607 -3.462 40.662 1.00 89.44 84 GLN A C 1
ATOM 646 O O . GLN A 1 84 ? -25.000 -3.927 41.731 1.00 89.44 84 GLN A O 1
ATOM 651 N N . LEU A 1 85 ? -23.560 -2.634 40.590 1.00 89.50 85 LEU A N 1
ATOM 652 C CA . LEU A 1 85 ? -22.710 -2.301 41.741 1.00 89.50 85 LEU A CA 1
ATOM 653 C C . LEU A 1 85 ? -22.977 -0.906 42.324 1.00 89.50 85 LEU A C 1
ATOM 655 O O . LEU A 1 85 ? -22.590 -0.659 43.467 1.00 89.50 85 LEU A O 1
ATOM 659 N N . CYS A 1 86 ? -23.574 0.018 41.568 1.00 89.62 86 CYS A N 1
ATOM 660 C CA . CYS A 1 86 ? -23.806 1.389 42.021 1.00 89.62 86 CYS A CA 1
ATOM 661 C C . CYS A 1 86 ? -25.266 1.637 42.418 1.00 89.62 86 CYS A C 1
ATOM 663 O O . CYS A 1 86 ? -26.184 0.969 41.954 1.00 89.62 86 CYS A O 1
ATOM 665 N N . ASP A 1 87 ? -25.472 2.655 43.256 1.00 89.38 87 ASP A N 1
ATOM 666 C CA . ASP A 1 87 ? -26.804 3.180 43.557 1.00 89.38 87 ASP A CA 1
ATOM 667 C C . ASP A 1 87 ? -27.439 3.788 42.291 1.00 89.38 87 ASP A C 1
ATOM 669 O O . ASP A 1 87 ? -26.729 4.284 41.409 1.00 89.38 87 ASP A O 1
ATOM 673 N N . GLU A 1 88 ? -28.768 3.781 42.194 1.00 81.75 88 GLU A N 1
ATOM 674 C CA . GLU A 1 88 ? -29.513 4.104 40.966 1.00 81.75 88 GLU A CA 1
ATOM 675 C C . GLU A 1 88 ? -29.163 5.499 40.410 1.00 81.75 88 GLU A C 1
ATOM 677 O O . GLU A 1 88 ? -28.996 5.692 39.203 1.00 81.75 88 GLU A O 1
ATOM 682 N N . LYS A 1 89 ? -28.936 6.469 41.306 1.00 84.38 89 LYS A N 1
ATOM 683 C CA . LYS A 1 89 ? -28.506 7.829 40.952 1.00 84.38 89 LYS A CA 1
ATOM 684 C C . LYS A 1 89 ? -27.093 7.866 40.363 1.00 84.38 89 LYS A C 1
ATOM 686 O O . LYS A 1 89 ? -26.823 8.635 39.439 1.00 84.38 89 LYS A O 1
ATOM 691 N N . THR A 1 90 ? -26.185 7.056 40.899 1.00 81.75 90 THR A N 1
ATOM 692 C CA . THR A 1 90 ? -24.804 6.961 40.416 1.00 81.75 90 THR A CA 1
ATOM 693 C C . THR A 1 90 ? -24.755 6.219 39.083 1.00 81.75 90 THR A C 1
ATOM 695 O O . THR A 1 90 ? -24.093 6.696 38.164 1.00 81.75 90 THR A O 1
ATOM 698 N N . ALA A 1 91 ? -25.518 5.134 38.928 1.00 81.19 91 ALA A N 1
ATOM 699 C CA . ALA A 1 91 ? -25.634 4.400 37.670 1.00 81.19 91 ALA A CA 1
ATOM 700 C C . ALA A 1 91 ? -26.151 5.295 36.526 1.00 81.19 91 ALA A C 1
ATOM 702 O O . ALA A 1 91 ? -25.504 5.375 35.482 1.00 81.19 91 ALA A O 1
ATOM 703 N N . GLN A 1 92 ? -27.226 6.064 36.753 1.00 81.19 92 GLN A N 1
ATOM 704 C CA . GLN A 1 92 ? -27.746 7.024 35.765 1.00 81.19 92 GLN A CA 1
ATOM 705 C C . GLN A 1 92 ? -26.729 8.114 35.398 1.00 81.19 92 GLN A C 1
ATOM 707 O O . GLN A 1 92 ? -26.634 8.510 34.238 1.00 81.19 92 GLN A O 1
ATOM 712 N N . SER A 1 93 ? -25.945 8.602 36.367 1.00 81.31 93 SER A N 1
ATOM 713 C CA . SER A 1 93 ? -24.917 9.618 36.098 1.00 81.31 93 SER A CA 1
ATOM 714 C C . SER A 1 93 ? -23.755 9.085 35.250 1.00 81.31 93 SER A C 1
ATOM 716 O O . SER A 1 93 ? -23.248 9.794 34.378 1.00 81.31 93 SER A O 1
ATOM 718 N N . ILE A 1 94 ? -23.363 7.825 35.469 1.00 81.94 94 ILE A N 1
ATOM 719 C CA . ILE A 1 94 ? -22.317 7.149 34.699 1.00 81.94 94 ILE A CA 1
ATOM 720 C C . ILE A 1 94 ? -22.813 6.916 33.271 1.00 81.94 94 ILE A C 1
ATOM 722 O O . ILE A 1 94 ? -22.128 7.306 32.332 1.00 81.94 94 ILE A O 1
ATOM 726 N N . GLU A 1 95 ? -24.028 6.391 33.101 1.00 80.00 95 GLU A N 1
ATOM 727 C CA . GLU A 1 95 ? -24.641 6.143 31.791 1.00 80.00 95 GLU A CA 1
ATOM 728 C C . GLU A 1 95 ? -24.803 7.434 30.965 1.00 80.00 95 GLU A C 1
ATOM 730 O O . GLU A 1 95 ? -24.423 7.472 29.794 1.00 80.00 95 GLU A O 1
ATOM 735 N N . ALA A 1 96 ? -25.257 8.527 31.590 1.00 78.62 96 ALA A N 1
ATOM 736 C CA . ALA A 1 96 ? -25.400 9.831 30.937 1.00 78.62 96 ALA A CA 1
ATOM 737 C C . ALA A 1 96 ? -24.060 10.442 30.486 1.00 78.62 96 ALA A C 1
ATOM 739 O O . ALA A 1 96 ? -24.009 11.140 29.475 1.00 78.62 96 ALA A O 1
ATOM 740 N N . THR A 1 97 ? -22.973 10.175 31.215 1.00 78.12 97 THR A N 1
ATOM 741 C CA . THR A 1 97 ? -21.623 10.659 30.865 1.00 78.12 97 THR A CA 1
ATOM 742 C C . THR A 1 97 ? -20.969 9.790 29.787 1.00 78.12 97 THR A C 1
ATOM 744 O O . THR A 1 97 ? -20.075 10.235 29.072 1.00 78.12 97 THR A O 1
ATOM 747 N N . MET A 1 98 ? -21.412 8.541 29.670 1.00 70.62 98 MET A N 1
ATOM 748 C CA . MET A 1 98 ? -20.783 7.515 28.855 1.00 70.62 98 MET A CA 1
ATOM 749 C C . MET A 1 98 ? -21.367 7.391 27.441 1.00 70.62 98 MET A C 1
ATOM 751 O O . MET A 1 98 ? -20.763 6.708 26.626 1.00 70.62 98 MET A O 1
ATOM 755 N N . VAL A 1 99 ? -22.478 8.060 27.101 1.00 63.53 99 VAL A N 1
ATOM 756 C CA . VAL A 1 99 ? -23.151 7.919 25.791 1.00 63.53 99 VAL A CA 1
ATOM 757 C C 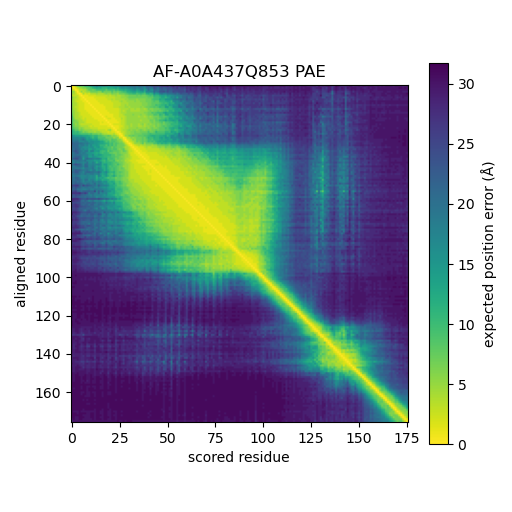. VAL A 1 99 ? -22.147 7.968 24.622 1.00 63.53 99 VAL A C 1
ATOM 759 O O . VAL A 1 99 ? -21.550 9.017 24.354 1.00 63.53 99 VAL A O 1
ATOM 762 N N . PRO A 1 100 ? -21.941 6.849 23.904 1.00 59.00 100 PRO A N 1
ATOM 763 C CA . PRO A 1 100 ? -20.927 6.781 22.874 1.00 59.00 100 PRO A CA 1
ATOM 764 C C . PRO A 1 100 ? -21.398 7.594 21.669 1.00 59.00 100 PRO A C 1
ATOM 766 O O . PRO A 1 100 ? -22.381 7.268 21.005 1.00 59.00 100 PRO A O 1
ATOM 769 N N . GLN A 1 101 ? -20.640 8.631 21.319 1.00 58.31 101 GLN A N 1
ATOM 770 C CA . GLN A 1 101 ? -20.821 9.391 20.074 1.00 58.31 101 GLN A CA 1
ATOM 771 C C . GLN A 1 101 ? -20.546 8.542 18.810 1.00 58.31 101 GLN A C 1
ATOM 773 O O . GLN A 1 101 ? -20.641 9.059 17.702 1.00 58.31 101 GLN A O 1
ATOM 778 N N . LEU A 1 102 ? -20.225 7.248 18.955 1.00 55.06 102 LEU A N 1
ATOM 779 C CA . LEU A 1 102 ? -20.024 6.303 17.852 1.00 55.06 102 LEU A CA 1
ATOM 780 C C . LEU A 1 102 ? -21.326 5.676 17.328 1.00 55.06 102 LEU A C 1
ATOM 782 O O . LEU A 1 102 ? -21.370 5.264 16.177 1.00 55.06 102 LEU A O 1
ATOM 786 N N . THR A 1 103 ? -22.396 5.600 18.128 1.00 51.09 103 THR A N 1
ATOM 787 C CA . THR A 1 103 ? -23.685 5.014 17.691 1.00 51.09 103 THR A CA 1
ATOM 788 C C . THR A 1 103 ? -24.525 5.938 16.823 1.00 51.09 103 THR A C 1
ATOM 790 O O . THR A 1 103 ? -25.556 5.519 16.301 1.00 51.09 103 THR A O 1
ATOM 793 N N . LYS A 1 104 ? -24.097 7.190 16.634 1.00 55.81 104 LYS A N 1
ATOM 794 C CA . LYS A 1 104 ? -24.662 8.023 15.581 1.00 55.81 104 LYS A CA 1
ATOM 795 C C . LYS A 1 104 ? -24.042 7.546 14.275 1.00 55.81 104 LYS A C 1
ATOM 797 O O . LYS A 1 104 ? -23.080 8.127 13.784 1.00 55.81 104 LYS A O 1
ATOM 802 N N . GLU A 1 105 ? -24.619 6.484 13.719 1.00 50.38 105 GLU A N 1
ATOM 803 C CA . GLU A 1 105 ? -24.598 6.254 12.280 1.00 50.38 105 GLU A CA 1
ATOM 804 C C . GLU A 1 105 ? -25.262 7.480 11.653 1.00 50.38 105 GLU A C 1
ATOM 806 O O . GLU A 1 105 ? -26.459 7.522 11.386 1.00 50.38 105 GLU A O 1
ATOM 811 N N . LYS A 1 106 ? -24.499 8.568 11.532 1.00 45.25 106 LYS A N 1
ATOM 812 C CA . LYS A 1 106 ? -24.841 9.618 10.599 1.00 45.25 106 LYS A CA 1
ATOM 813 C C . LYS A 1 106 ? -24.677 8.909 9.262 1.00 45.25 106 LYS A C 1
ATOM 815 O O . LYS A 1 106 ? -23.547 8.504 8.975 1.00 45.25 106 LYS A O 1
ATOM 820 N N . PRO A 1 107 ? -25.757 8.672 8.495 1.00 42.47 107 PRO A N 1
ATOM 821 C CA . PRO A 1 107 ? -25.573 8.188 7.146 1.00 42.47 107 PRO A CA 1
ATOM 822 C C . PRO A 1 107 ? -24.600 9.175 6.517 1.00 42.47 107 PRO A C 1
ATOM 824 O O . PRO A 1 107 ? -24.844 10.387 6.528 1.00 42.47 107 PRO A O 1
ATOM 827 N N . VAL A 1 108 ? -23.454 8.675 6.061 1.00 47.28 108 VAL A N 1
ATOM 828 C CA . VAL A 1 108 ? -22.661 9.390 5.072 1.00 47.28 108 VAL A CA 1
ATOM 829 C C . VAL A 1 108 ? -23.556 9.371 3.844 1.00 47.28 108 VAL A C 1
ATOM 831 O O . VAL A 1 108 ? -23.470 8.491 2.995 1.00 47.28 108 VAL A O 1
ATOM 834 N N . SER A 1 109 ? -24.529 10.281 3.833 1.00 39.34 109 SER A N 1
ATOM 835 C CA . SER A 1 109 ? -25.162 10.716 2.615 1.00 39.34 109 SER A CA 1
ATOM 836 C C . SER A 1 109 ? -23.990 11.283 1.846 1.00 39.34 109 SER A C 1
ATOM 838 O O . SER A 1 109 ? -23.445 12.324 2.208 1.00 39.34 109 SER A O 1
ATOM 840 N N . ALA A 1 110 ? -23.519 10.521 0.865 1.00 46.28 110 ALA A N 1
ATOM 841 C CA . ALA A 1 110 ? -22.889 11.126 -0.278 1.00 46.28 110 ALA A CA 1
ATOM 842 C C . ALA A 1 110 ? -23.936 12.113 -0.800 1.00 46.28 110 ALA A C 1
ATOM 844 O O . ALA A 1 110 ? -24.868 11.743 -1.508 1.00 46.28 110 ALA A O 1
ATOM 845 N N . GLU A 1 111 ? -23.861 13.354 -0.329 1.00 38.03 111 GLU A N 1
ATOM 846 C CA . GLU A 1 111 ? -24.336 14.489 -1.089 1.00 38.03 111 GLU A CA 1
ATOM 847 C C . GLU A 1 111 ? -23.476 14.478 -2.351 1.00 38.03 111 GLU A C 1
ATOM 849 O O . GLU A 1 111 ? -22.415 15.088 -2.444 1.00 38.03 111 GLU A O 1
ATOM 854 N N . GLU A 1 112 ? -23.924 13.671 -3.315 1.00 43.38 112 GLU A N 1
ATOM 855 C CA . GLU A 1 112 ? -23.821 14.026 -4.711 1.00 43.38 112 GLU A CA 1
ATOM 856 C C . GLU A 1 112 ? -24.503 15.386 -4.827 1.00 43.38 112 GLU A C 1
ATOM 858 O O . GLU A 1 112 ? -25.714 15.492 -5.023 1.00 43.38 112 GLU A O 1
ATOM 863 N N . GLU A 1 113 ? -23.717 16.441 -4.630 1.00 35.94 113 GLU A N 1
ATOM 864 C CA . GLU A 1 113 ? -24.074 17.797 -5.008 1.00 35.94 113 GLU A CA 1
ATOM 865 C C . GLU A 1 113 ? -24.073 17.849 -6.543 1.00 35.94 113 GLU A C 1
ATOM 867 O O . GLU A 1 113 ? -23.185 18.379 -7.205 1.00 35.94 113 GLU A O 1
ATOM 872 N N . SER A 1 114 ? -25.077 17.194 -7.125 1.00 45.22 114 SER A N 1
ATOM 873 C CA . SER A 1 114 ? -25.511 17.407 -8.494 1.00 45.22 114 SER A CA 1
ATOM 874 C C . SER A 1 114 ? -26.348 18.681 -8.496 1.00 45.22 114 SER A C 1
ATOM 876 O O . SER A 1 114 ? -27.577 18.632 -8.520 1.00 45.22 114 SER A O 1
ATOM 878 N N . THR A 1 115 ? -25.683 19.831 -8.422 1.00 30.67 115 THR A N 1
ATOM 879 C CA . THR A 1 115 ? -26.325 21.129 -8.641 1.00 30.67 115 THR A CA 1
ATOM 880 C C . THR A 1 115 ? -26.066 21.529 -10.087 1.00 30.67 115 THR A C 1
ATOM 882 O O . THR A 1 115 ? -25.123 22.251 -10.405 1.00 30.67 115 THR A O 1
ATOM 885 N N . GLU A 1 116 ? -26.892 21.013 -10.997 1.00 46.53 116 GLU A N 1
ATOM 886 C CA . GLU A 1 116 ? -27.055 21.637 -12.306 1.00 46.53 116 GLU A CA 1
ATOM 887 C C . GLU A 1 116 ? -27.804 22.967 -12.131 1.00 46.53 116 GLU A C 1
ATOM 889 O O . GLU A 1 116 ? -28.931 22.985 -11.637 1.00 46.53 116 GLU A O 1
ATOM 894 N N . ALA A 1 117 ? -27.159 24.043 -12.598 1.00 40.28 117 ALA A N 1
ATOM 895 C CA . ALA A 1 117 ? -27.710 25.277 -13.178 1.00 40.28 117 ALA A CA 1
ATOM 896 C C . ALA A 1 117 ? -27.263 26.595 -12.506 1.00 40.28 117 ALA A C 1
ATOM 898 O O . ALA A 1 117 ? -27.861 27.084 -11.554 1.00 40.28 117 ALA A O 1
ATOM 899 N N . ASP A 1 118 ? -26.259 27.192 -13.157 1.00 38.44 118 ASP A N 1
ATOM 900 C CA . ASP A 1 118 ? -26.183 28.612 -13.528 1.00 38.44 118 ASP A CA 1
ATOM 901 C C . ASP A 1 118 ? -25.940 29.662 -12.426 1.00 38.44 118 ASP A C 1
ATOM 903 O O . ASP A 1 118 ? -26.855 30.309 -11.920 1.00 38.44 118 ASP A O 1
ATOM 907 N N . ALA A 1 119 ? -24.657 29.900 -12.140 1.00 37.62 119 ALA A N 1
ATOM 908 C CA . ALA A 1 119 ? -24.100 31.253 -12.097 1.00 37.62 119 ALA A CA 1
ATOM 909 C C . ALA A 1 119 ? -22.572 31.177 -12.248 1.00 37.62 119 ALA A C 1
ATOM 911 O O . ALA A 1 119 ? -21.883 30.504 -11.484 1.00 37.62 119 ALA A O 1
ATOM 912 N N . GLU A 1 120 ? -22.050 31.861 -13.261 1.00 49.72 120 GLU A N 1
ATOM 913 C CA . GLU A 1 120 ? -20.634 31.939 -13.606 1.00 49.72 120 GLU A CA 1
ATOM 914 C C . GLU A 1 120 ? -19.724 32.301 -12.415 1.00 49.72 120 GLU A C 1
ATOM 916 O O . GLU A 1 120 ? -19.671 33.445 -11.964 1.00 49.72 120 GLU A O 1
ATOM 921 N N . ALA A 1 121 ? -18.924 31.338 -11.958 1.00 47.25 121 ALA A N 1
ATOM 922 C CA . ALA A 1 121 ? -17.684 31.588 -11.233 1.00 47.25 121 ALA A CA 1
ATOM 923 C C . ALA A 1 121 ? -16.662 30.514 -11.648 1.00 47.25 121 ALA A C 1
ATOM 925 O O . ALA A 1 121 ? -16.936 29.324 -11.486 1.00 47.25 121 ALA A O 1
ATOM 926 N N . PRO A 1 122 ? -15.496 30.878 -12.215 1.00 44.25 122 PRO A N 1
ATOM 927 C CA . PRO A 1 122 ? -14.511 29.892 -12.642 1.00 44.25 122 PRO A CA 1
ATOM 928 C C . PRO A 1 122 ? -13.992 29.071 -11.451 1.00 44.25 122 PRO A C 1
ATOM 930 O O . PRO A 1 122 ? -13.273 29.579 -10.592 1.00 44.25 122 PRO A O 1
ATOM 933 N N . LEU A 1 123 ? -14.310 27.773 -11.433 1.00 48.66 123 LEU A N 1
ATOM 934 C CA . LEU A 1 123 ? -13.712 26.748 -10.568 1.00 48.66 123 LEU A CA 1
ATOM 935 C C . LEU A 1 123 ? -12.268 26.428 -11.004 1.00 48.66 123 LEU A C 1
ATOM 937 O O . LEU A 1 123 ? -11.911 25.279 -11.246 1.00 48.66 123 LEU A O 1
ATOM 941 N N . THR A 1 124 ? -11.425 27.446 -11.168 1.00 49.56 124 THR A N 1
ATOM 942 C CA . THR A 1 124 ? -10.083 27.299 -11.755 1.00 49.56 124 THR A CA 1
ATOM 943 C C . THR A 1 124 ? -8.960 27.257 -10.727 1.00 49.56 124 THR A C 1
ATOM 945 O O . THR A 1 124 ? -7.806 27.383 -11.119 1.00 49.56 124 THR A O 1
ATOM 948 N N . ASN A 1 125 ? -9.245 27.116 -9.427 1.00 60.44 125 ASN A N 1
ATOM 949 C CA . ASN A 1 125 ? -8.182 27.235 -8.427 1.00 60.44 125 ASN A CA 1
ATOM 950 C C . ASN A 1 125 ? -8.258 26.265 -7.242 1.00 60.44 125 ASN A C 1
ATOM 952 O O . ASN A 1 125 ? -8.019 26.651 -6.101 1.00 60.44 125 ASN A O 1
ATOM 956 N N . MET A 1 126 ? -8.536 24.988 -7.508 1.00 57.41 126 MET A N 1
ATOM 957 C CA . MET A 1 126 ? -7.979 23.921 -6.668 1.00 57.41 126 MET A CA 1
ATOM 958 C C . MET A 1 126 ? -6.605 23.549 -7.226 1.00 57.41 126 MET A C 1
ATOM 960 O O . MET A 1 126 ? -6.452 22.581 -7.967 1.00 57.41 126 MET A O 1
ATOM 964 N N . GLU A 1 127 ? -5.610 24.384 -6.929 1.00 61.56 127 GLU A N 1
ATOM 965 C CA . GLU A 1 127 ? -4.220 24.091 -7.267 1.00 61.56 127 GLU A CA 1
ATOM 966 C C . GLU A 1 127 ? -3.711 23.014 -6.285 1.00 61.56 127 GLU A C 1
ATOM 968 O O . GLU A 1 127 ? -3.901 23.167 -5.073 1.00 61.56 127 GLU A O 1
ATOM 973 N N . PRO A 1 128 ? -3.112 21.905 -6.762 1.00 70.56 128 PRO A N 1
ATOM 974 C CA . PRO A 1 128 ? -2.490 20.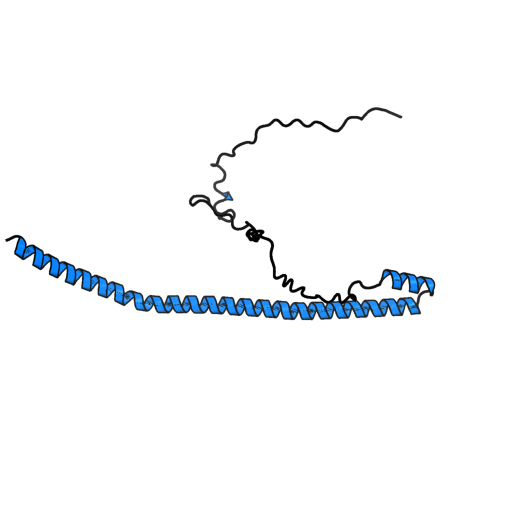918 -5.883 1.00 70.56 128 PRO A CA 1
ATOM 975 C C . PRO A 1 128 ? -1.436 21.594 -4.990 1.00 70.56 128 PRO A C 1
ATOM 977 O O . PRO A 1 128 ? -0.905 22.644 -5.367 1.00 70.56 128 PRO A O 1
ATOM 980 N N . PRO A 1 129 ? -1.117 21.024 -3.811 1.00 73.31 129 PRO A N 1
ATOM 981 C CA . PRO A 1 129 ? -0.134 21.609 -2.908 1.00 73.31 129 PRO A CA 1
ATOM 982 C C . PRO A 1 129 ? 1.145 21.939 -3.680 1.00 73.31 129 PRO A C 1
ATOM 984 O O . PRO A 1 129 ? 1.720 21.085 -4.358 1.00 73.31 129 PRO A O 1
ATOM 987 N N . ARG A 1 130 ? 1.570 23.203 -3.593 1.00 66.06 130 ARG A N 1
ATOM 988 C CA . ARG A 1 130 ? 2.736 23.771 -4.292 1.00 66.06 130 ARG A CA 1
ATOM 989 C C . ARG A 1 130 ? 4.081 23.236 -3.773 1.00 66.06 130 ARG A C 1
ATOM 991 O O . ARG A 1 130 ? 5.100 23.909 -3.889 1.00 66.06 130 ARG A O 1
ATOM 998 N N . ASP A 1 131 ? 4.093 22.022 -3.232 1.00 63.53 131 ASP A N 1
ATOM 999 C CA . ASP A 1 131 ? 5.287 21.336 -2.732 1.00 63.53 131 ASP A CA 1
ATOM 1000 C C . ASP A 1 131 ? 6.254 20.930 -3.851 1.00 63.53 131 ASP A C 1
ATOM 1002 O O . ASP A 1 131 ? 7.431 20.677 -3.603 1.00 63.53 131 ASP A O 1
ATOM 1006 N N . TYR A 1 132 ? 5.805 20.939 -5.105 1.00 65.00 132 TYR A N 1
ATOM 1007 C CA . TYR A 1 132 ? 6.672 20.794 -6.271 1.00 65.00 132 TYR A CA 1
ATOM 1008 C C . TYR A 1 132 ? 6.996 22.174 -6.848 1.00 65.00 132 TYR A C 1
ATOM 1010 O O . TYR A 1 132 ? 6.466 22.572 -7.884 1.00 65.00 132 TYR A O 1
ATOM 1018 N N . ALA A 1 133 ? 7.839 22.940 -6.152 1.00 73.69 133 ALA A N 1
ATOM 1019 C CA . ALA A 1 133 ? 8.279 24.249 -6.628 1.00 73.69 133 ALA A CA 1
ATOM 1020 C C . ALA A 1 133 ? 8.980 24.123 -8.004 1.00 73.69 133 ALA A C 1
ATOM 1022 O O . ALA A 1 133 ? 9.994 23.422 -8.102 1.00 73.69 133 ALA A O 1
ATOM 1023 N N . PRO A 1 134 ? 8.495 24.790 -9.072 1.00 65.38 134 PRO A N 1
ATOM 1024 C CA . PRO A 1 134 ? 9.180 24.799 -10.357 1.00 65.38 134 PRO A CA 1
ATOM 1025 C C . PRO A 1 134 ? 10.470 25.611 -10.232 1.00 65.38 134 PRO A C 1
ATOM 1027 O O . PRO A 1 134 ? 10.446 26.829 -10.054 1.00 65.38 134 PRO A O 1
ATOM 1030 N N . LYS A 1 135 ? 11.609 24.922 -10.304 1.00 66.25 135 LYS A N 1
ATOM 1031 C CA . LYS A 1 135 ? 12.930 25.546 -10.208 1.00 66.25 135 LYS A CA 1
ATOM 1032 C C . LYS A 1 135 ? 13.362 26.134 -11.542 1.00 66.25 135 LYS A C 1
ATOM 1034 O O . LYS A 1 135 ? 13.052 25.598 -12.608 1.00 66.25 135 LYS A O 1
ATOM 1039 N N . LYS A 1 136 ? 14.109 27.237 -11.493 1.00 74.50 136 LYS A N 1
ATOM 1040 C CA . LYS A 1 136 ? 14.805 27.747 -12.680 1.00 74.50 136 LYS A CA 1
ATOM 1041 C C . LYS A 1 136 ? 15.897 26.741 -13.083 1.00 74.50 136 LYS A C 1
ATOM 1043 O O . LYS A 1 136 ? 16.411 26.045 -12.212 1.00 74.50 136 LYS A O 1
ATOM 1048 N N . PRO A 1 137 ? 16.317 26.685 -14.360 1.00 68.56 137 PRO A N 1
ATOM 1049 C CA . PRO A 1 137 ? 17.277 25.682 -14.847 1.00 68.56 137 PRO A CA 1
ATOM 1050 C C . PRO A 1 137 ? 18.629 25.643 -14.116 1.00 68.56 137 PRO A C 1
ATOM 1052 O O . PRO A 1 137 ? 19.383 24.696 -14.297 1.00 68.56 137 PRO A O 1
ATOM 1055 N N . ASN A 1 138 ? 18.946 26.676 -13.332 1.00 68.38 138 ASN A N 1
ATOM 1056 C CA . ASN A 1 138 ? 20.217 26.845 -12.636 1.00 68.38 138 ASN A CA 1
ATOM 1057 C C . ASN A 1 138 ? 20.070 26.833 -11.102 1.00 68.38 138 ASN A C 1
ATOM 1059 O O . ASN A 1 138 ? 20.912 27.385 -10.403 1.00 68.38 138 ASN A O 1
ATOM 1063 N N . GLU A 1 139 ? 18.966 26.294 -10.579 1.00 71.19 139 GLU A N 1
ATOM 1064 C CA . GLU A 1 139 ? 18.671 26.277 -9.146 1.00 71.19 139 GLU A CA 1
ATOM 1065 C C . GLU A 1 139 ? 18.547 24.828 -8.656 1.00 71.19 139 GLU A C 1
ATOM 1067 O O . GLU A 1 139 ? 17.633 24.097 -9.044 1.00 71.19 139 GLU A O 1
ATOM 1072 N N . GLU A 1 140 ? 19.493 24.392 -7.824 1.00 70.31 140 GLU A N 1
ATOM 1073 C CA . GLU A 1 140 ? 19.550 23.011 -7.336 1.00 70.31 140 GLU A CA 1
ATOM 1074 C C . GLU A 1 140 ? 18.410 22.702 -6.357 1.00 70.31 140 GLU A C 1
ATOM 1076 O O . GLU A 1 140 ? 17.946 23.563 -5.609 1.00 70.31 140 GLU A O 1
ATOM 1081 N N . GLY A 1 141 ? 17.916 21.458 -6.374 1.00 73.12 141 GLY A N 1
ATOM 1082 C CA . GLY A 1 141 ? 16.805 20.966 -5.548 1.00 73.12 141 GLY A CA 1
ATOM 1083 C C . GLY A 1 141 ? 16.992 21.227 -4.048 1.00 73.12 141 GLY A C 1
ATOM 1084 O O . GLY A 1 141 ? 18.100 21.113 -3.543 1.00 73.12 141 GLY A O 1
ATOM 1085 N N . THR A 1 142 ? 15.912 21.499 -3.303 1.00 73.12 142 THR A N 1
ATOM 1086 C CA . THR A 1 142 ? 15.966 21.580 -1.821 1.00 73.12 142 THR A CA 1
ATOM 1087 C C . THR A 1 142 ? 16.310 20.233 -1.176 1.00 73.12 142 THR A C 1
ATOM 1089 O O . THR A 1 142 ? 16.631 20.175 0.004 1.00 73.12 142 THR A O 1
ATOM 1092 N N . LEU A 1 143 ? 16.261 19.158 -1.967 1.00 68.94 143 LEU A N 1
ATOM 1093 C CA . LEU A 1 143 ? 16.692 17.808 -1.618 1.00 68.94 143 LEU A CA 1
ATOM 1094 C C . LEU A 1 143 ? 17.950 17.376 -2.398 1.00 68.94 143 LEU A C 1
ATOM 1096 O O . LEU A 1 143 ? 18.234 16.186 -2.477 1.00 68.94 143 LEU A O 1
ATOM 1100 N N . SER A 1 144 ? 18.673 18.307 -3.032 1.00 71.62 144 SER A N 1
ATOM 1101 C CA . SER A 1 144 ? 19.936 17.976 -3.703 1.00 71.62 144 SER A CA 1
ATOM 1102 C C . SER A 1 144 ? 21.047 17.766 -2.672 1.00 71.62 144 SER A C 1
ATOM 1104 O O . SER A 1 144 ? 21.148 18.502 -1.691 1.00 71.62 144 SER A O 1
ATOM 1106 N N . GLU A 1 145 ? 21.895 16.761 -2.895 1.00 76.81 145 GLU A N 1
ATOM 1107 C CA . GLU A 1 145 ? 22.992 16.392 -1.983 1.00 76.81 145 GLU A CA 1
ATOM 1108 C C . GLU A 1 145 ? 24.047 17.507 -1.825 1.00 76.81 145 GLU A C 1
ATOM 1110 O O . GLU A 1 145 ? 24.829 17.513 -0.877 1.00 76.81 145 GLU A O 1
ATOM 1115 N N . THR A 1 146 ? 24.040 18.482 -2.734 1.00 73.69 146 THR A N 1
ATOM 1116 C CA . THR A 1 146 ? 24.949 19.631 -2.813 1.00 73.69 146 THR A CA 1
ATOM 1117 C C . THR A 1 146 ? 24.397 20.904 -2.162 1.00 73.69 146 THR A C 1
ATOM 1119 O O . THR A 1 146 ? 25.159 21.851 -1.948 1.00 73.69 146 THR A O 1
ATOM 1122 N N . TYR A 1 147 ? 23.113 20.931 -1.777 1.00 70.81 147 TYR A N 1
ATOM 1123 C CA . TYR A 1 147 ? 22.450 22.112 -1.202 1.00 70.81 147 TYR A CA 1
ATOM 1124 C C . TYR A 1 147 ? 23.096 22.588 0.110 1.00 70.81 147 TYR A C 1
ATOM 1126 O O . TYR A 1 147 ? 23.172 23.783 0.377 1.00 70.81 147 TYR A O 1
ATOM 1134 N N . SER A 1 148 ? 23.618 21.658 0.912 1.00 60.94 148 SER A N 1
ATOM 1135 C CA . SER A 1 148 ? 24.280 21.949 2.194 1.00 60.94 148 SER A CA 1
ATOM 1136 C C . SER A 1 148 ? 25.768 22.285 2.056 1.00 60.94 148 SER A C 1
ATOM 1138 O O . SER A 1 148 ? 26.414 22.613 3.047 1.00 60.94 148 SER A O 1
ATOM 1140 N N . VAL A 1 149 ? 26.330 22.123 0.855 1.00 66.00 149 VAL A N 1
ATOM 1141 C CA . VAL A 1 149 ? 27.770 22.244 0.582 1.00 66.00 149 VAL A CA 1
ATOM 1142 C C . VAL A 1 149 ? 28.125 23.577 -0.083 1.00 66.00 149 VAL A C 1
ATOM 1144 O O . VAL A 1 149 ? 29.250 24.037 0.077 1.00 66.00 149 VAL A O 1
ATOM 1147 N N . ASN A 1 150 ? 27.182 24.227 -0.776 1.00 60.12 150 ASN A N 1
ATOM 1148 C CA . ASN A 1 150 ? 27.438 25.441 -1.569 1.00 60.12 150 ASN A CA 1
ATOM 1149 C C . ASN A 1 150 ? 26.864 26.746 -0.970 1.00 60.12 150 ASN A C 1
ATOM 1151 O O . ASN A 1 150 ? 26.805 27.768 -1.653 1.00 60.12 150 ASN A O 1
ATOM 1155 N N . THR A 1 151 ? 26.466 26.760 0.305 1.00 58.75 151 THR A N 1
ATOM 1156 C CA . THR A 1 151 ? 25.796 27.905 0.961 1.00 58.75 151 THR A CA 1
ATOM 1157 C C . THR A 1 151 ? 26.709 29.098 1.298 1.00 58.75 151 THR A C 1
ATOM 1159 O O . THR A 1 151 ? 26.285 30.004 2.008 1.00 58.75 151 THR A O 1
ATOM 1162 N N . ASP A 1 152 ? 27.937 29.144 0.777 1.00 54.97 152 ASP A N 1
ATOM 1163 C CA . ASP A 1 152 ? 28.870 30.268 0.963 1.00 54.97 152 ASP A CA 1
ATOM 1164 C C . ASP A 1 152 ? 28.885 31.257 -0.219 1.00 54.97 152 ASP A C 1
ATOM 1166 O O . ASP A 1 152 ? 29.686 32.191 -0.257 1.00 54.97 152 ASP A O 1
ATOM 1170 N N . THR A 1 153 ? 28.016 31.104 -1.223 1.00 53.75 153 THR A N 1
ATOM 1171 C CA . THR A 1 153 ? 27.951 32.060 -2.345 1.00 53.75 153 THR A CA 1
ATOM 1172 C C . THR A 1 153 ? 26.534 32.217 -2.896 1.00 53.75 153 THR A C 1
ATOM 1174 O O . THR A 1 153 ? 26.278 31.907 -4.054 1.00 53.75 153 THR A O 1
ATOM 1177 N N . GLN A 1 154 ? 25.596 32.747 -2.100 1.00 47.19 154 GLN A N 1
ATOM 1178 C CA . GLN A 1 154 ? 24.483 33.515 -2.674 1.00 47.19 154 GLN A CA 1
ATOM 1179 C C . GLN A 1 154 ? 23.887 34.522 -1.677 1.00 47.19 154 GLN A C 1
ATOM 1181 O O . GLN A 1 154 ? 23.377 34.178 -0.618 1.00 47.19 154 GLN A O 1
ATOM 1186 N N . GLU A 1 155 ? 24.000 35.786 -2.068 1.00 44.69 155 GLU A N 1
ATOM 1187 C CA . GLU A 1 155 ? 23.548 37.022 -1.436 1.00 44.69 155 GLU A CA 1
ATOM 1188 C C . GLU A 1 155 ? 22.049 37.007 -1.076 1.00 44.69 155 GLU A C 1
ATOM 1190 O O . GLU A 1 155 ? 21.187 36.828 -1.936 1.00 44.69 155 GLU A O 1
ATOM 1195 N N . ALA A 1 156 ? 21.740 37.218 0.206 1.00 43.94 156 ALA A N 1
ATOM 1196 C CA . ALA A 1 156 ? 20.390 37.461 0.701 1.00 43.94 156 ALA A CA 1
ATOM 1197 C C . ALA A 1 156 ? 19.992 38.929 0.450 1.00 43.94 156 ALA A C 1
ATOM 1199 O O . ALA A 1 156 ? 20.718 39.823 0.895 1.00 43.94 156 ALA A O 1
ATOM 1200 N N . PRO A 1 157 ? 18.844 39.236 -0.185 1.00 42.16 157 PRO A N 1
ATOM 1201 C CA . PRO A 1 157 ? 18.308 40.587 -0.140 1.00 42.16 157 PRO A CA 1
ATOM 1202 C C . PRO A 1 157 ? 17.674 40.818 1.238 1.00 42.16 157 PRO A C 1
ATOM 1204 O O . PRO A 1 157 ? 16.681 40.192 1.608 1.00 42.16 157 PRO A O 1
ATOM 1207 N N . ALA A 1 158 ? 18.291 41.707 2.012 1.00 43.97 158 ALA A N 1
ATOM 1208 C CA . ALA A 1 158 ? 17.807 42.162 3.308 1.00 43.97 158 ALA A CA 1
ATOM 1209 C C . ALA A 1 158 ? 16.417 42.824 3.205 1.00 43.97 158 ALA A C 1
ATOM 1211 O O . ALA A 1 158 ? 16.201 43.623 2.289 1.00 43.97 158 ALA A O 1
ATOM 1212 N N . PRO A 1 159 ? 15.502 42.609 4.168 1.00 38.62 159 PRO A N 1
ATOM 1213 C CA . PRO A 1 159 ? 14.433 43.551 4.428 1.00 38.62 159 PRO A CA 1
ATOM 1214 C C . PRO A 1 159 ? 14.906 44.579 5.463 1.00 38.62 159 PRO A C 1
ATOM 1216 O O . PRO A 1 159 ? 15.321 44.252 6.573 1.00 38.62 159 PRO A O 1
ATOM 1219 N N . SER A 1 160 ? 14.848 45.834 5.034 1.00 40.09 160 SER A N 1
ATOM 1220 C CA . SER A 1 160 ? 15.030 47.068 5.789 1.00 40.09 160 SER A CA 1
ATOM 1221 C C . SER A 1 160 ? 14.236 47.117 7.099 1.00 40.09 160 SER A C 1
ATOM 1223 O O . SER A 1 160 ? 13.034 46.845 7.117 1.00 40.09 160 SER A O 1
ATOM 1225 N N . GLU A 1 161 ? 14.910 47.565 8.159 1.00 48.72 161 GLU A N 1
ATOM 1226 C CA . GLU A 1 161 ? 14.308 48.160 9.353 1.00 48.72 161 GLU A CA 1
ATOM 1227 C C . GLU A 1 161 ? 13.423 49.361 8.969 1.00 48.72 161 GLU A C 1
ATOM 1229 O O . GLU A 1 161 ? 13.853 50.205 8.191 1.00 48.72 161 GLU A O 1
ATOM 1234 N N . GLU A 1 162 ? 12.200 49.408 9.511 1.00 41.78 162 GLU A N 1
ATOM 1235 C CA . GLU A 1 162 ? 11.433 50.590 9.966 1.00 41.78 162 GLU A CA 1
ATOM 1236 C C . GLU A 1 162 ? 9.914 50.341 9.856 1.00 41.78 162 GLU A C 1
ATOM 1238 O O . GLU A 1 162 ? 9.234 50.803 8.945 1.00 41.78 162 GLU A O 1
ATOM 1243 N N . ALA A 1 163 ? 9.344 49.649 10.846 1.00 38.56 163 ALA A N 1
ATOM 1244 C CA . ALA A 1 163 ? 7.927 49.775 11.198 1.00 38.56 163 ALA A CA 1
ATOM 1245 C C . ALA A 1 163 ? 7.766 49.580 12.711 1.00 38.56 163 ALA A C 1
ATOM 1247 O O . ALA A 1 163 ? 7.425 48.516 13.213 1.00 38.56 163 ALA A O 1
ATOM 1248 N N . LYS A 1 164 ? 8.125 50.661 13.400 1.00 37.25 164 LYS A N 1
ATOM 1249 C CA . LYS A 1 164 ? 7.832 51.060 14.778 1.00 37.25 164 LYS A CA 1
ATOM 1250 C C . LYS A 1 164 ? 6.783 50.201 15.493 1.00 37.25 164 LYS A C 1
ATOM 1252 O O . LYS A 1 164 ? 5.580 50.352 15.306 1.00 37.25 164 LYS A O 1
ATOM 1257 N N . GLU A 1 165 ? 7.314 49.381 16.386 1.00 38.22 165 GLU A N 1
ATOM 1258 C CA . GLU A 1 165 ? 6.715 48.937 17.635 1.00 38.22 165 GLU A CA 1
ATOM 1259 C C . GLU A 1 165 ? 6.090 50.134 18.377 1.00 38.22 165 GLU A C 1
ATOM 1261 O O . GLU A 1 165 ? 6.773 51.050 18.838 1.00 38.22 165 GLU A O 1
ATOM 1266 N N . SER A 1 166 ? 4.762 50.149 18.443 1.00 39.09 166 SER A N 1
ATOM 1267 C CA . SER A 1 166 ? 3.986 50.989 19.351 1.00 39.09 166 SER A CA 1
ATOM 1268 C C . SER A 1 166 ? 2.794 50.175 19.847 1.00 39.09 166 SER A C 1
ATOM 1270 O O . SER A 1 166 ? 2.080 49.606 19.023 1.00 39.09 166 SER A O 1
ATOM 1272 N N . ALA A 1 167 ? 2.598 50.202 21.171 1.00 40.56 167 ALA A N 1
ATOM 1273 C CA . ALA A 1 167 ? 1.692 49.402 22.009 1.00 40.56 167 ALA A CA 1
ATOM 1274 C C . ALA A 1 167 ? 2.247 47.990 22.294 1.00 40.56 167 ALA A C 1
ATOM 1276 O O . ALA A 1 167 ? 2.441 47.204 21.383 1.00 40.56 167 ALA A O 1
ATOM 1277 N N . ASP A 1 168 ? 2.549 47.569 23.519 1.00 39.25 168 ASP A N 1
ATOM 1278 C CA . ASP A 1 168 ? 1.926 47.900 24.796 1.00 39.25 168 ASP A CA 1
ATOM 1279 C C . ASP A 1 168 ? 2.781 47.275 25.917 1.00 39.25 168 ASP A C 1
ATOM 1281 O O . ASP A 1 168 ? 2.911 46.054 25.990 1.00 39.25 168 ASP A O 1
ATOM 1285 N N . LYS A 1 169 ? 3.419 48.102 26.753 1.00 35.41 169 LYS A N 1
ATOM 1286 C CA . LYS A 1 169 ? 3.790 47.736 28.130 1.00 35.41 169 LYS A CA 1
ATOM 1287 C C . LYS A 1 169 ? 4.200 48.983 28.904 1.00 35.41 169 LYS A C 1
ATOM 1289 O O . LYS A 1 169 ? 5.375 49.304 29.071 1.00 35.41 169 LYS A O 1
ATOM 1294 N N . GLN A 1 170 ? 3.188 49.716 29.343 1.00 38.88 170 GLN A N 1
ATOM 1295 C CA . GLN A 1 170 ? 3.309 50.607 30.485 1.00 38.88 170 GLN A CA 1
ATOM 1296 C C . GLN A 1 170 ? 2.722 49.879 31.700 1.00 38.88 170 GLN A C 1
ATOM 1298 O O . GLN A 1 170 ? 1.809 49.077 31.545 1.00 38.88 170 GLN A O 1
ATOM 1303 N N . GLU A 1 171 ? 3.255 50.202 32.878 1.00 44.25 171 GLU A N 1
ATOM 1304 C CA . GLU A 1 171 ? 2.788 49.815 34.221 1.00 44.25 171 GLU A CA 1
ATOM 1305 C C . GLU A 1 171 ? 3.510 48.636 34.902 1.00 44.25 171 GLU A C 1
ATOM 1307 O O . GLU A 1 171 ? 2.926 47.625 35.274 1.00 44.25 171 GLU A O 1
ATOM 1312 N N . ASP A 1 172 ? 4.796 48.857 35.192 1.00 42.06 172 ASP A N 1
ATOM 1313 C CA . ASP A 1 172 ? 5.317 48.660 36.550 1.00 42.06 172 ASP A CA 1
ATOM 1314 C C . ASP A 1 172 ? 5.327 50.035 37.247 1.00 42.06 172 ASP A C 1
ATOM 1316 O O . ASP A 1 172 ? 6.189 50.850 36.935 1.00 42.06 172 ASP A O 1
ATOM 1320 N N . GLU A 1 173 ? 4.388 50.320 38.162 1.00 43.84 173 GLU A N 1
ATOM 1321 C CA . GLU A 1 173 ? 4.640 51.162 39.352 1.00 43.84 173 GLU A CA 1
ATOM 1322 C C . GLU A 1 173 ? 3.453 51.122 40.339 1.00 43.84 173 GLU A C 1
ATOM 1324 O O . GLU A 1 173 ? 2.489 51.869 40.207 1.00 43.84 173 GLU A O 1
ATOM 1329 N N . LYS A 1 174 ? 3.531 50.293 41.387 1.00 36.97 174 LYS A N 1
ATOM 1330 C CA . LYS A 1 174 ? 3.598 50.777 42.780 1.00 36.97 174 LYS A CA 1
ATOM 1331 C C . LYS A 1 174 ? 3.431 49.651 43.788 1.00 36.97 174 LYS A C 1
ATOM 1333 O O . LYS A 1 174 ? 2.402 48.995 43.881 1.00 36.97 174 LYS A O 1
ATOM 1338 N N . ALA A 1 175 ? 4.449 49.568 44.633 1.00 42.31 175 ALA A N 1
ATOM 1339 C CA . ALA A 1 175 ? 4.381 49.096 46.001 1.00 42.31 175 ALA A CA 1
ATOM 1340 C C . ALA A 1 175 ? 3.023 49.369 46.678 1.00 42.31 175 ALA A C 1
ATOM 1342 O O . ALA A 1 175 ? 2.673 50.531 46.899 1.00 42.31 175 ALA A O 1
ATOM 1343 N N . LYS A 1 176 ? 2.326 48.300 47.075 1.00 35.72 176 LYS A N 1
ATOM 1344 C CA . LYS A 1 176 ? 1.907 48.029 48.458 1.00 35.72 176 LYS A CA 1
ATOM 1345 C C . LYS A 1 176 ? 1.324 46.626 48.591 1.00 35.72 176 LYS A C 1
ATOM 1347 O O . LYS A 1 176 ? 0.506 46.254 47.729 1.00 35.72 176 LYS A O 1
#

Organism: NCBI:txid1815562